Protein AF-A0A532DG21-F1 (afdb_monomer_lite)

Radius of gyration: 28.77 Å; chains: 1; bounding box: 89×73×50 Å

pLDDT: mean 79.56, std 19.83, range [41.09, 98.12]

Structure (mmCIF, N/CA/C/O backbone):
data_AF-A0A532DG21-F1
#
_entry.id   AF-A0A532DG21-F1
#
loop_
_atom_site.group_PDB
_atom_site.id
_atom_site.type_symbol
_atom_site.label_atom_id
_atom_site.label_alt_id
_atom_site.label_comp_id
_atom_site.label_asym_id
_atom_site.label_entity_id
_atom_site.label_seq_id
_atom_site.pdbx_PDB_ins_code
_atom_site.Cartn_x
_atom_site.Cartn_y
_atom_site.Cartn_z
_atom_site.occupancy
_atom_site.B_iso_or_equiv
_atom_site.auth_seq_id
_atom_site.auth_comp_id
_atom_site.auth_asym_id
_atom_site.auth_atom_id
_atom_site.pdbx_PDB_model_num
ATOM 1 N N . MET A 1 1 ? 75.536 -52.960 28.059 1.00 43.16 1 MET A N 1
ATOM 2 C CA . MET A 1 1 ? 75.529 -52.050 26.890 1.00 43.16 1 MET A CA 1
ATOM 3 C C . MET A 1 1 ? 74.093 -51.884 26.413 1.00 43.16 1 MET A C 1
ATOM 5 O O . MET A 1 1 ? 73.316 -52.810 26.589 1.00 43.16 1 MET A O 1
ATOM 9 N N . SER A 1 2 ? 73.793 -50.721 25.832 1.00 44.56 2 SER A N 1
ATOM 10 C CA . SER A 1 2 ? 72.500 -50.255 25.298 1.00 44.56 2 SER A CA 1
ATOM 11 C C . SER A 1 2 ? 71.515 -49.661 26.306 1.00 44.56 2 SER A C 1
ATOM 13 O O . SER A 1 2 ? 70.715 -50.350 26.931 1.00 44.56 2 SER A O 1
ATOM 15 N N . GLY A 1 3 ? 71.587 -48.330 26.411 1.00 41.22 3 GLY A N 1
ATOM 16 C CA . GLY A 1 3 ? 70.564 -47.482 27.005 1.00 41.22 3 GLY A CA 1
ATOM 17 C C . GLY A 1 3 ? 69.322 -47.396 26.119 1.00 41.22 3 GLY A C 1
ATOM 18 O O . GLY A 1 3 ? 69.407 -47.329 24.893 1.00 41.22 3 GLY A O 1
ATOM 19 N N . ILE A 1 4 ? 68.163 -47.400 26.770 1.00 43.62 4 ILE A N 1
ATOM 20 C CA . ILE A 1 4 ? 66.851 -47.267 26.145 1.00 43.62 4 ILE A CA 1
ATOM 21 C C . ILE A 1 4 ? 66.496 -45.781 26.183 1.00 43.62 4 ILE A C 1
ATOM 23 O O . ILE A 1 4 ? 66.214 -45.217 27.239 1.00 43.62 4 ILE A O 1
ATOM 27 N N . ALA A 1 5 ? 66.578 -45.137 25.021 1.00 43.97 5 ALA A N 1
ATOM 28 C CA . ALA A 1 5 ? 66.206 -43.745 24.845 1.00 43.97 5 ALA A CA 1
ATOM 29 C C . ALA A 1 5 ? 64.685 -43.573 24.988 1.00 43.97 5 ALA A C 1
ATOM 31 O O . ALA A 1 5 ? 63.880 -44.251 24.348 1.00 43.97 5 ALA A O 1
ATOM 32 N N . VAL A 1 6 ? 64.327 -42.636 25.860 1.00 49.66 6 VAL A N 1
ATOM 33 C CA . VAL A 1 6 ? 62.976 -42.207 26.217 1.00 49.66 6 VAL A CA 1
ATOM 34 C C . VAL A 1 6 ? 62.261 -41.617 24.996 1.00 49.66 6 VAL A C 1
ATOM 36 O O . VAL A 1 6 ? 62.735 -40.663 24.379 1.00 49.66 6 VAL A O 1
ATOM 39 N N . ARG A 1 7 ? 61.087 -42.172 24.666 1.00 44.38 7 ARG A N 1
ATOM 40 C CA . ARG A 1 7 ? 60.155 -41.635 23.663 1.00 44.38 7 ARG A CA 1
ATOM 41 C C . ARG A 1 7 ? 59.646 -40.256 24.103 1.00 44.38 7 ARG A C 1
ATOM 43 O O . ARG A 1 7 ? 58.873 -40.162 25.051 1.00 44.38 7 ARG A O 1
ATOM 50 N N . ARG A 1 8 ? 60.005 -39.197 23.371 1.00 41.09 8 ARG A N 1
ATOM 51 C CA . ARG A 1 8 ? 59.217 -37.955 23.331 1.00 41.09 8 ARG A CA 1
ATOM 52 C C . ARG A 1 8 ? 58.051 -38.162 22.366 1.00 41.09 8 ARG A C 1
ATOM 54 O O . ARG A 1 8 ? 58.254 -38.190 21.158 1.00 41.09 8 ARG A O 1
ATOM 61 N N . VAL A 1 9 ? 56.842 -38.298 22.900 1.00 47.03 9 VAL A N 1
ATOM 62 C CA . VAL A 1 9 ? 55.602 -38.118 22.135 1.00 47.03 9 VAL A CA 1
ATOM 63 C C . VAL A 1 9 ? 55.214 -36.654 22.301 1.00 47.03 9 VAL A C 1
ATOM 65 O O . VAL A 1 9 ? 54.652 -36.260 23.317 1.00 47.03 9 VAL A O 1
ATOM 68 N N . ALA A 1 10 ? 55.600 -35.831 21.332 1.00 46.41 10 ALA A N 1
ATOM 69 C CA . ALA A 1 10 ? 55.101 -34.474 21.182 1.00 46.41 10 ALA A CA 1
ATOM 70 C C . ALA A 1 10 ? 54.199 -34.465 19.948 1.00 46.41 10 ALA A C 1
ATOM 72 O O . ALA A 1 10 ? 54.669 -34.731 18.846 1.00 46.41 10 ALA A O 1
ATOM 73 N N . GLY A 1 11 ? 52.915 -34.176 20.149 1.00 43.75 11 GLY A N 1
ATOM 74 C CA . GLY A 1 11 ? 51.975 -33.941 19.057 1.00 43.75 11 GLY A CA 1
ATOM 75 C C . GLY A 1 11 ? 50.676 -34.712 19.210 1.00 43.75 11 GLY A C 1
ATOM 76 O O . GLY A 1 11 ? 50.579 -35.837 18.744 1.00 43.75 11 GLY A O 1
ATOM 77 N N . MET A 1 12 ? 49.699 -34.082 19.861 1.00 44.47 12 MET A N 1
ATOM 78 C CA . MET A 1 12 ? 48.269 -34.083 19.508 1.00 44.47 12 MET A CA 1
ATOM 79 C C . MET A 1 12 ? 47.498 -33.529 20.705 1.00 44.47 12 MET A C 1
ATOM 81 O O . MET A 1 12 ? 47.024 -34.266 21.563 1.00 44.47 12 MET A O 1
ATOM 85 N N . LEU A 1 13 ? 47.399 -32.202 20.768 1.00 48.97 13 LEU A N 1
ATOM 86 C CA . LEU A 1 13 ? 46.347 -31.551 21.539 1.00 48.97 13 LEU A CA 1
ATOM 87 C C . LEU A 1 13 ? 45.108 -31.499 20.629 1.00 48.97 13 LEU A C 1
ATOM 89 O O . LEU A 1 13 ? 45.186 -30.907 19.549 1.00 48.97 13 LEU A O 1
ATOM 93 N N . PRO A 1 14 ? 44.002 -32.171 20.988 1.00 53.84 14 PRO A N 1
ATOM 94 C CA . PRO A 1 14 ? 42.812 -32.231 20.152 1.00 53.84 14 PRO A CA 1
ATOM 95 C C . PRO A 1 14 ? 42.105 -30.870 20.112 1.00 53.84 14 PRO A C 1
ATOM 97 O O . PRO A 1 14 ? 41.727 -30.316 21.140 1.00 53.84 14 PRO A O 1
ATOM 100 N N . TRP A 1 15 ? 41.865 -30.374 18.898 1.00 47.25 15 TRP A N 1
ATOM 101 C CA . TRP A 1 15 ? 41.179 -29.118 18.546 1.00 47.25 15 TRP A CA 1
ATOM 102 C C . TRP A 1 15 ? 39.680 -29.078 18.932 1.00 47.25 15 TRP A C 1
ATOM 104 O O . TRP A 1 15 ? 38.959 -28.150 18.585 1.00 47.25 15 TRP A O 1
ATOM 114 N N . ASN A 1 16 ? 39.183 -30.072 19.670 1.00 46.09 16 ASN A N 1
ATOM 115 C CA . ASN A 1 16 ? 37.754 -30.263 19.947 1.00 46.09 16 ASN A CA 1
ATOM 116 C C . ASN A 1 16 ? 37.281 -29.621 21.264 1.00 46.09 16 ASN A C 1
ATOM 118 O O . ASN A 1 16 ? 36.274 -30.032 21.832 1.00 46.09 16 ASN A O 1
ATOM 122 N N . LEU A 1 17 ? 37.996 -28.608 21.758 1.00 48.38 17 LEU A N 1
ATOM 123 C CA . LEU A 1 17 ? 37.718 -27.949 23.041 1.00 48.38 17 LEU A CA 1
ATOM 124 C C . LEU A 1 17 ? 37.652 -26.415 22.915 1.00 48.38 17 LEU A C 1
ATOM 126 O O . LEU A 1 17 ? 38.084 -25.690 23.801 1.00 48.38 17 LEU A O 1
ATOM 130 N N . VAL A 1 18 ? 37.093 -25.918 21.805 1.00 49.16 18 VAL A N 1
ATOM 131 C CA . VAL A 1 18 ? 36.700 -24.497 21.637 1.00 49.16 18 VAL A CA 1
ATOM 132 C C . VAL A 1 18 ? 35.176 -24.353 21.440 1.00 49.16 18 VAL A C 1
ATOM 134 O O . VAL A 1 18 ? 34.672 -23.278 21.146 1.00 49.16 18 VAL A O 1
ATOM 137 N N . CYS A 1 19 ? 34.400 -25.426 21.641 1.00 45.72 19 CYS A N 1
ATOM 138 C CA . CYS A 1 19 ? 32.938 -25.418 21.455 1.00 45.72 19 CYS A CA 1
ATOM 139 C C . CYS A 1 19 ? 32.116 -25.416 22.757 1.00 45.72 19 CYS A C 1
ATOM 141 O O . CYS A 1 19 ? 30.895 -25.522 22.700 1.00 45.72 19 CYS A O 1
ATOM 143 N N . GLY A 1 20 ? 32.737 -25.291 23.931 1.00 48.03 20 GLY A N 1
ATOM 144 C CA . GLY A 1 20 ? 32.028 -25.305 25.212 1.00 48.03 20 GLY A CA 1
ATOM 145 C C . GLY A 1 20 ? 32.335 -24.057 26.026 1.00 48.03 20 GLY A C 1
ATOM 146 O O . GLY A 1 20 ? 33.503 -23.772 26.251 1.00 48.03 20 GLY A O 1
ATOM 147 N N . ILE A 1 21 ? 31.288 -23.394 26.529 1.00 52.28 21 ILE A N 1
ATOM 148 C CA . ILE A 1 21 ? 31.282 -22.198 27.401 1.00 52.28 21 ILE A CA 1
ATOM 149 C C . ILE A 1 21 ? 31.123 -20.860 26.648 1.00 52.28 21 ILE A C 1
ATOM 151 O O . ILE A 1 21 ? 31.984 -19.997 26.712 1.00 52.28 21 ILE A O 1
ATOM 155 N N . VAL A 1 22 ? 29.964 -20.659 26.006 1.00 48.00 22 VAL A N 1
ATOM 156 C CA . VAL A 1 22 ? 29.142 -19.435 26.187 1.00 48.00 22 VAL A CA 1
ATOM 157 C C . VAL A 1 22 ? 27.664 -19.851 26.118 1.00 48.00 22 VAL A C 1
ATOM 159 O O . VAL A 1 22 ? 26.917 -19.509 25.209 1.00 48.00 22 VAL A O 1
ATOM 162 N N . ILE A 1 23 ? 27.252 -20.692 27.063 1.00 53.66 23 ILE A N 1
ATOM 163 C CA . ILE A 1 23 ? 25.854 -21.049 27.315 1.00 53.66 23 ILE A CA 1
ATOM 164 C C . ILE A 1 23 ? 25.554 -20.505 28.720 1.00 53.66 23 ILE A C 1
ATOM 166 O O . ILE A 1 23 ? 26.289 -20.814 29.652 1.00 53.66 23 ILE A O 1
ATOM 170 N N . PHE A 1 24 ? 24.491 -19.696 28.839 1.00 46.31 24 PHE A N 1
ATOM 171 C CA . PHE A 1 24 ? 23.853 -19.226 30.085 1.00 46.31 24 PHE A CA 1
ATOM 172 C C . PHE A 1 24 ? 24.544 -18.129 30.927 1.00 46.31 24 PHE A C 1
ATOM 174 O O . PHE A 1 24 ? 24.937 -18.396 32.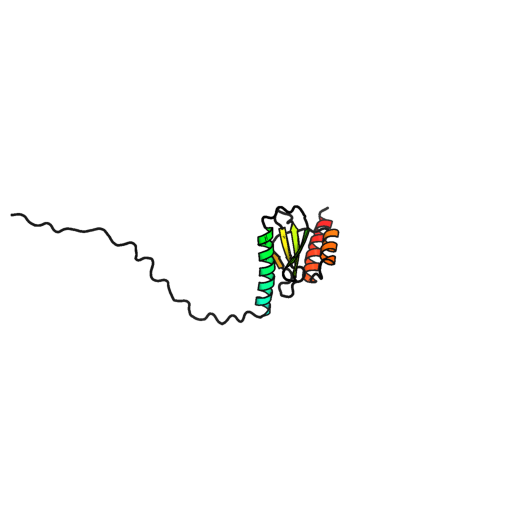05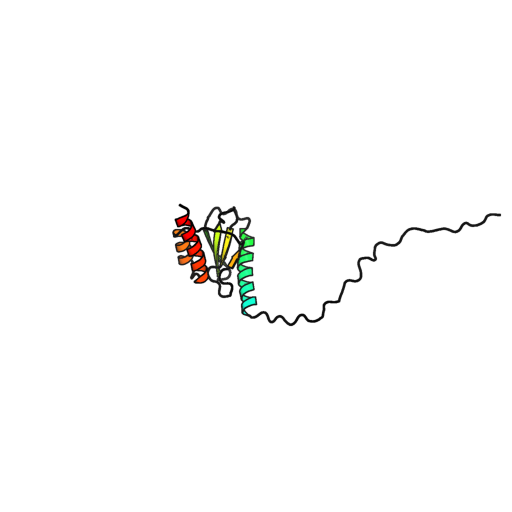1 1.00 46.31 24 PHE A O 1
ATOM 181 N N . VAL A 1 25 ? 24.537 -16.859 30.486 1.00 47.84 25 VAL A N 1
ATOM 182 C CA . VAL A 1 25 ? 24.393 -15.702 31.415 1.00 47.84 25 VAL A CA 1
ATOM 183 C C . VAL A 1 25 ? 23.708 -14.512 30.716 1.00 47.84 25 VAL A C 1
ATOM 185 O O . VAL A 1 25 ? 24.314 -13.466 30.559 1.00 47.84 25 VAL A O 1
ATOM 188 N N . VAL A 1 26 ? 22.450 -14.647 30.276 1.00 50.88 26 VAL A N 1
ATOM 189 C CA . VAL A 1 26 ? 21.498 -13.507 30.210 1.00 50.88 26 VAL A CA 1
ATOM 190 C C . VAL A 1 26 ? 20.062 -14.038 30.384 1.00 50.88 26 VAL A C 1
ATOM 192 O O . VAL A 1 26 ? 19.179 -13.798 29.570 1.00 50.88 26 VAL A O 1
ATOM 195 N N . ILE A 1 27 ? 19.811 -14.824 31.434 1.00 55.25 27 ILE A N 1
ATOM 196 C CA . ILE A 1 27 ? 18.442 -15.029 31.942 1.00 55.25 27 ILE A CA 1
ATOM 197 C C . ILE A 1 27 ? 18.343 -14.190 33.211 1.00 55.25 27 ILE A C 1
ATOM 199 O O . ILE A 1 27 ? 18.474 -14.682 34.325 1.00 55.25 27 ILE A O 1
ATOM 203 N N . GLY A 1 28 ? 18.231 -12.882 33.029 1.00 45.75 28 GLY A N 1
ATOM 204 C CA . GLY A 1 28 ? 18.133 -11.927 34.121 1.00 45.75 28 GLY A CA 1
ATOM 205 C C . GLY A 1 28 ? 17.432 -10.681 33.616 1.00 45.75 28 GLY A C 1
ATOM 206 O O . GLY A 1 28 ? 18.053 -9.864 32.952 1.00 45.75 28 GLY A O 1
ATOM 207 N N . LEU A 1 29 ? 16.136 -10.585 33.920 1.00 51.41 29 LEU A N 1
ATOM 208 C CA . LEU A 1 29 ? 15.246 -9.461 33.620 1.00 51.41 29 LEU A CA 1
ATOM 209 C C . LEU A 1 29 ? 15.106 -9.096 32.134 1.00 51.41 29 LEU A C 1
ATOM 211 O O . LEU A 1 29 ? 15.533 -8.032 31.695 1.00 51.41 29 LEU A O 1
ATOM 215 N N . VAL A 1 30 ? 14.358 -9.904 31.384 1.00 56.34 30 VAL A N 1
ATOM 216 C CA . VAL A 1 30 ? 13.470 -9.292 30.387 1.00 56.34 30 VAL A CA 1
ATOM 217 C C . VAL A 1 30 ? 12.151 -9.074 31.129 1.00 56.34 30 VAL A C 1
ATOM 219 O O . VAL A 1 30 ? 11.534 -10.069 31.519 1.00 56.34 30 VAL A O 1
ATOM 222 N N . PRO A 1 31 ? 11.731 -7.830 31.435 1.00 54.22 31 PRO A N 1
ATOM 223 C CA . PRO A 1 31 ? 10.368 -7.616 31.909 1.00 54.22 31 PRO A CA 1
ATOM 224 C C . PRO A 1 31 ? 9.419 -8.249 30.883 1.00 54.22 31 PRO A C 1
ATOM 226 O O . PRO A 1 31 ? 9.753 -8.236 29.693 1.00 54.22 31 PRO A O 1
ATOM 229 N N . PRO A 1 32 ? 8.264 -8.815 31.283 1.00 55.53 32 PRO A N 1
ATOM 230 C CA . PRO A 1 32 ? 7.251 -9.157 30.303 1.00 55.53 32 PRO A CA 1
ATOM 231 C C . PRO A 1 32 ? 6.952 -7.861 29.556 1.00 55.53 32 PRO A C 1
ATOM 233 O O . PRO A 1 32 ? 6.370 -6.931 30.113 1.00 55.53 32 PRO A O 1
ATOM 236 N N . VAL A 1 33 ? 7.439 -7.761 28.319 1.00 56.00 33 VAL A N 1
ATOM 237 C CA . VAL A 1 33 ? 7.015 -6.728 27.392 1.00 56.00 33 VAL A CA 1
ATOM 238 C C . VAL A 1 33 ? 5.556 -7.073 27.145 1.00 56.00 33 VAL A C 1
ATOM 240 O O . VAL A 1 33 ? 5.226 -7.860 26.262 1.00 56.00 33 VAL A O 1
ATOM 243 N N . MET A 1 34 ? 4.681 -6.543 28.000 1.00 51.97 34 MET A N 1
ATOM 244 C CA . MET A 1 34 ? 3.290 -6.293 27.674 1.00 51.97 34 MET A CA 1
ATOM 245 C C . MET A 1 34 ? 3.339 -5.283 26.531 1.00 51.97 34 MET A C 1
ATOM 247 O O . MET A 1 34 ? 3.209 -4.079 26.735 1.00 51.97 34 MET A O 1
ATOM 251 N N . GLY A 1 35 ? 3.651 -5.781 25.331 1.00 55.06 35 GLY A N 1
ATOM 252 C CA . GLY A 1 35 ? 3.457 -5.038 24.104 1.00 55.06 35 GLY A CA 1
ATOM 253 C C . GLY A 1 35 ? 1.997 -4.641 24.117 1.00 55.06 35 GLY A C 1
ATOM 254 O O . GLY A 1 35 ? 1.133 -5.506 24.284 1.00 55.06 35 GLY A O 1
ATOM 255 N N . SER A 1 36 ? 1.728 -3.337 24.070 1.00 69.88 36 SER A N 1
ATOM 256 C CA . SER A 1 36 ? 0.345 -2.868 24.096 1.00 69.88 36 SER A CA 1
ATOM 257 C C . SER A 1 36 ? -0.410 -3.566 22.962 1.00 69.88 36 SER A C 1
ATOM 259 O O . SER A 1 36 ? 0.181 -3.816 21.911 1.00 69.88 36 SER A O 1
ATOM 261 N N . GLU A 1 37 ? -1.685 -3.895 23.147 1.00 72.81 37 GLU A N 1
ATOM 262 C CA . GLU A 1 37 ? -2.483 -4.625 22.145 1.00 72.81 37 GLU A CA 1
ATOM 263 C C . GLU A 1 37 ? -2.378 -3.982 20.746 1.00 72.81 37 GLU A C 1
ATOM 265 O O . GLU A 1 37 ? -2.260 -4.676 19.738 1.00 72.81 37 GLU A O 1
ATOM 270 N N . ASN A 1 38 ? -2.250 -2.651 20.695 1.00 73.62 38 ASN A N 1
ATOM 271 C CA . ASN A 1 38 ? -2.014 -1.886 19.469 1.00 73.62 38 ASN A CA 1
ATOM 272 C C . ASN A 1 38 ? -0.716 -2.256 18.725 1.00 73.62 38 ASN A C 1
ATOM 274 O O . ASN A 1 38 ? -0.672 -2.178 17.500 1.00 73.62 38 ASN A O 1
ATOM 278 N N . GLU A 1 39 ? 0.354 -2.637 19.427 1.00 77.88 39 GLU A N 1
ATOM 279 C CA . GLU A 1 39 ? 1.610 -3.062 18.796 1.00 77.88 39 GLU A CA 1
ATOM 280 C C . GLU A 1 39 ? 1.482 -4.439 18.148 1.00 77.88 39 GLU A C 1
ATOM 282 O O . GLU A 1 39 ? 2.038 -4.661 17.073 1.00 77.88 39 GLU A O 1
ATOM 287 N N . LEU A 1 40 ? 0.764 -5.365 18.788 1.00 81.06 40 LEU A N 1
ATOM 288 C CA . LEU A 1 40 ? 0.538 -6.702 18.238 1.00 81.06 40 LEU A CA 1
ATOM 289 C C . LEU A 1 40 ? -0.330 -6.633 16.981 1.00 81.06 40 LEU A C 1
ATOM 291 O O . LEU A 1 40 ? 0.032 -7.215 15.961 1.00 81.06 40 LEU A O 1
ATOM 295 N N . LEU A 1 41 ? -1.407 -5.852 17.024 1.00 84.25 41 LEU A N 1
ATOM 296 C CA . LEU A 1 41 ? -2.300 -5.678 15.879 1.00 84.25 41 LEU A CA 1
ATOM 297 C C . LEU A 1 41 ? -1.615 -4.921 14.728 1.00 84.25 41 LEU A C 1
ATOM 299 O O . LEU A 1 41 ? -1.761 -5.273 13.561 1.00 84.25 41 LEU A O 1
ATOM 303 N N . SER A 1 42 ? -0.758 -3.943 15.038 1.00 89.19 42 SER A N 1
ATOM 304 C CA . SER A 1 42 ? 0.075 -3.291 14.018 1.00 89.19 42 SER A CA 1
ATOM 305 C C . SER A 1 42 ? 1.047 -4.275 13.351 1.00 89.19 42 SER A C 1
ATOM 307 O O . SER A 1 42 ? 1.252 -4.210 12.138 1.00 89.19 42 SER A O 1
ATOM 309 N N . LYS A 1 43 ? 1.627 -5.224 14.105 1.00 91.38 43 LYS A N 1
ATOM 310 C CA . LYS A 1 43 ? 2.495 -6.279 13.544 1.00 91.38 43 LYS A CA 1
ATOM 311 C C . LYS A 1 43 ? 1.747 -7.202 12.589 1.00 91.38 43 LYS A C 1
ATOM 313 O O . LYS A 1 43 ? 2.336 -7.619 11.594 1.00 91.38 43 LYS A O 1
ATOM 318 N N . GLU A 1 44 ? 0.482 -7.503 12.867 1.00 93.62 44 GLU A N 1
ATOM 319 C CA . GLU A 1 44 ? -0.361 -8.284 11.960 1.00 93.62 44 GLU A CA 1
ATOM 320 C C . GLU A 1 44 ? -0.513 -7.577 10.607 1.00 93.62 44 GLU A C 1
ATOM 322 O O . GLU A 1 44 ? -0.218 -8.161 9.566 1.00 93.62 44 GLU A O 1
ATOM 327 N N . GLU A 1 45 ? -0.842 -6.283 10.613 1.00 95.06 45 GLU A N 1
ATOM 328 C CA . GLU A 1 45 ? -0.948 -5.479 9.388 1.00 95.06 45 GLU A CA 1
ATOM 329 C C . GLU A 1 45 ? 0.372 -5.432 8.599 1.00 95.06 45 GLU A C 1
ATOM 331 O O . GLU A 1 45 ? 0.379 -5.539 7.369 1.00 95.06 45 GLU A O 1
ATOM 336 N N . TRP A 1 46 ? 1.508 -5.321 9.294 1.00 95.81 46 TRP A N 1
ATOM 337 C CA . TRP A 1 46 ? 2.828 -5.406 8.663 1.00 95.81 46 TRP A CA 1
ATOM 338 C C . TRP A 1 46 ? 3.113 -6.786 8.070 1.00 95.81 46 TRP A C 1
ATOM 340 O O . TRP A 1 46 ? 3.713 -6.872 6.999 1.00 95.81 46 TRP A O 1
ATOM 350 N N . SER A 1 47 ? 2.676 -7.856 8.733 1.00 96.06 47 SER A N 1
ATOM 351 C CA . SER A 1 47 ? 2.833 -9.222 8.238 1.00 96.06 47 SER A CA 1
ATOM 352 C C . SER A 1 47 ? 2.020 -9.453 6.962 1.00 96.06 47 SER A C 1
ATOM 354 O O . SER A 1 47 ? 2.549 -10.010 5.998 1.00 96.06 47 SER A O 1
ATOM 356 N N . ILE A 1 48 ? 0.785 -8.938 6.899 1.00 95.50 48 ILE A N 1
ATOM 357 C CA . ILE A 1 48 ? -0.050 -8.963 5.686 1.00 95.50 48 ILE A CA 1
ATOM 358 C C . ILE A 1 48 ? 0.683 -8.256 4.540 1.00 95.50 48 ILE A C 1
ATOM 360 O O . ILE A 1 48 ? 0.886 -8.849 3.479 1.00 95.50 48 ILE A O 1
ATOM 364 N N . LEU A 1 49 ? 1.160 -7.031 4.775 1.00 95.44 49 LEU A N 1
ATOM 365 C CA . LEU A 1 49 ? 1.899 -6.244 3.786 1.00 95.44 49 LEU A CA 1
ATOM 366 C C . LEU A 1 49 ? 3.157 -6.977 3.285 1.00 95.44 49 LEU A C 1
ATOM 368 O O . LEU A 1 49 ? 3.401 -7.044 2.082 1.00 95.44 49 LEU A O 1
ATOM 372 N N . GLN A 1 50 ? 3.938 -7.557 4.200 1.00 95.94 50 GLN A N 1
ATOM 373 C CA . GLN A 1 50 ? 5.174 -8.273 3.882 1.00 95.94 50 GLN A CA 1
ATOM 374 C C . GLN A 1 50 ? 4.919 -9.566 3.107 1.00 95.94 50 GLN A C 1
ATOM 376 O O . GLN A 1 50 ? 5.641 -9.866 2.159 1.00 95.94 50 GLN A O 1
ATOM 381 N N . SER A 1 51 ? 3.900 -10.336 3.492 1.00 94.75 51 SER A N 1
ATOM 382 C CA . SER A 1 51 ? 3.553 -11.575 2.792 1.00 94.75 51 SER A CA 1
ATOM 383 C C . SER A 1 51 ? 3.139 -11.305 1.345 1.00 94.75 51 SER A C 1
ATOM 385 O O . SER A 1 51 ? 3.502 -12.058 0.438 1.00 94.75 51 SER A O 1
ATOM 387 N N . LEU A 1 52 ? 2.429 -10.197 1.122 1.00 93.88 52 LEU A N 1
ATOM 388 C CA . LEU A 1 52 ? 1.995 -9.787 -0.198 1.00 93.88 52 LEU A CA 1
ATOM 389 C C . LEU A 1 52 ? 3.160 -9.223 -1.020 1.00 93.88 52 LEU A C 1
ATOM 391 O O . LEU A 1 52 ? 3.338 -9.629 -2.165 1.00 93.88 52 LEU A O 1
ATOM 395 N N . GLU A 1 53 ? 4.012 -8.381 -0.434 1.00 94.62 53 GLU A N 1
ATOM 396 C CA . GLU A 1 53 ? 5.236 -7.917 -1.097 1.00 94.62 53 GLU A CA 1
ATOM 397 C C . GLU A 1 53 ? 6.113 -9.090 -1.536 1.00 94.62 53 GLU A C 1
ATOM 399 O O . GLU A 1 53 ? 6.474 -9.163 -2.707 1.00 94.62 53 GLU A O 1
ATOM 404 N N . TYR A 1 54 ? 6.365 -10.056 -0.648 1.00 93.88 54 TYR A N 1
ATOM 405 C CA . TYR A 1 54 ? 7.165 -11.237 -0.965 1.00 93.88 54 TYR A CA 1
ATOM 406 C C . TYR A 1 54 ? 6.573 -12.044 -2.126 1.00 93.88 54 TYR A C 1
ATOM 408 O O . TYR A 1 54 ? 7.299 -12.468 -3.022 1.00 93.88 54 TYR A O 1
ATOM 416 N N . ARG A 1 55 ? 5.245 -12.217 -2.151 1.00 92.19 55 ARG A N 1
ATOM 417 C CA . ARG A 1 55 ? 4.548 -12.948 -3.219 1.00 92.19 55 ARG A CA 1
ATOM 418 C C . ARG A 1 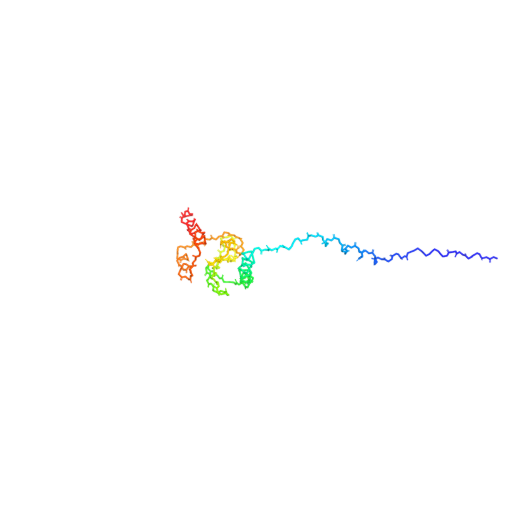55 ? 4.703 -12.289 -4.589 1.00 92.19 55 ARG A C 1
ATOM 420 O O . ARG A 1 55 ? 4.779 -12.994 -5.590 1.00 92.19 55 ARG A O 1
ATOM 427 N N . TYR A 1 56 ? 4.701 -10.960 -4.639 1.00 90.69 56 TYR A N 1
ATOM 428 C CA . TYR A 1 56 ? 4.720 -10.207 -5.894 1.00 90.69 56 TYR A CA 1
ATOM 429 C C . TYR A 1 56 ? 6.088 -9.620 -6.248 1.00 90.69 56 TYR A C 1
ATOM 431 O O . TYR A 1 56 ? 6.204 -8.986 -7.295 1.00 90.69 56 TYR A O 1
ATOM 439 N N . ARG A 1 57 ? 7.113 -9.838 -5.417 1.00 89.00 57 ARG A N 1
ATOM 440 C CA . ARG A 1 57 ? 8.459 -9.281 -5.596 1.00 89.00 57 ARG A CA 1
ATOM 441 C C . ARG A 1 57 ? 9.048 -9.584 -6.971 1.00 89.00 57 ARG A C 1
ATOM 443 O O . ARG A 1 57 ? 9.558 -8.680 -7.623 1.00 89.00 57 ARG A O 1
ATOM 450 N N . ASP A 1 58 ? 8.914 -10.830 -7.413 1.00 86.50 58 ASP A N 1
ATOM 451 C CA . ASP A 1 58 ? 9.462 -11.308 -8.688 1.00 86.50 58 ASP A CA 1
ATOM 452 C C . ASP A 1 58 ? 8.404 -11.335 -9.807 1.00 86.50 58 ASP A C 1
ATOM 454 O O . ASP A 1 58 ? 8.615 -11.920 -10.870 1.00 86.50 58 ASP A O 1
ATOM 458 N N . SER A 1 59 ? 7.232 -10.7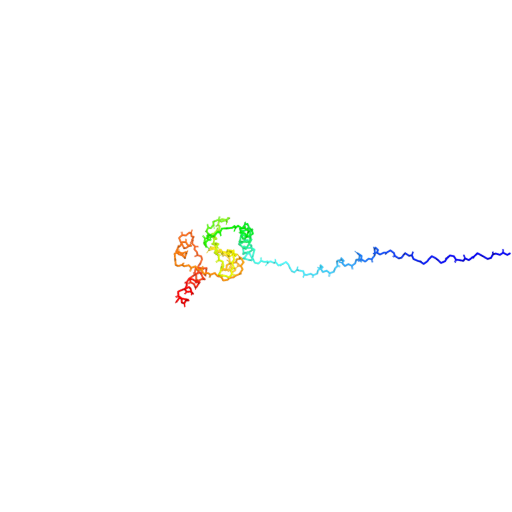29 -9.579 1.00 81.44 59 SER A N 1
ATOM 459 C CA . SER A 1 59 ? 6.151 -10.728 -10.562 1.00 81.44 59 SER A CA 1
ATOM 460 C C . SER A 1 59 ? 6.425 -9.693 -11.662 1.00 81.44 59 SER A C 1
ATOM 462 O O . SER A 1 59 ? 6.552 -8.505 -11.357 1.00 81.44 59 SER A O 1
ATOM 464 N N . PRO A 1 60 ? 6.441 -10.082 -12.950 1.00 67.06 60 PRO A N 1
ATOM 465 C CA . PRO A 1 60 ? 6.797 -9.195 -14.060 1.00 67.06 60 PRO A CA 1
ATOM 466 C C . PRO A 1 60 ? 5.675 -8.217 -14.462 1.00 67.06 60 PRO A C 1
ATOM 468 O O . PRO A 1 60 ? 5.631 -7.764 -15.603 1.00 67.06 60 PRO A O 1
ATOM 471 N N . SER A 1 61 ? 4.730 -7.904 -13.568 1.00 75.94 61 SER A N 1
ATOM 472 C CA . SER A 1 61 ? 3.583 -7.055 -13.905 1.00 75.94 61 SER A CA 1
ATOM 473 C C . SER A 1 61 ? 4.032 -5.639 -14.275 1.00 75.94 61 SER A C 1
ATOM 475 O O . SER A 1 61 ? 4.537 -4.893 -13.433 1.00 75.94 61 SER A O 1
ATOM 477 N N . SER A 1 62 ? 3.783 -5.267 -15.533 1.00 78.75 62 SER A N 1
ATOM 478 C CA . SER A 1 62 ? 4.024 -3.934 -16.094 1.00 78.75 62 SER A CA 1
ATOM 479 C C . SER A 1 62 ? 3.015 -2.881 -15.631 1.00 78.75 62 SER A C 1
ATOM 481 O O . SER A 1 62 ? 3.196 -1.698 -15.911 1.00 78.75 62 SER A O 1
ATOM 483 N N . ASP A 1 63 ? 1.942 -3.288 -14.949 1.00 88.12 63 ASP A N 1
ATOM 484 C CA . ASP A 1 63 ? 0.872 -2.375 -14.562 1.00 88.12 63 ASP A CA 1
ATOM 485 C C . ASP A 1 63 ? 1.348 -1.427 -13.471 1.00 88.12 63 ASP A C 1
ATOM 487 O O . ASP A 1 63 ? 1.740 -1.851 -12.386 1.00 88.12 63 ASP A O 1
ATOM 491 N N . HIS A 1 64 ? 1.272 -0.124 -13.716 1.00 91.50 64 HIS A N 1
ATOM 492 C CA . HIS A 1 64 ? 1.750 0.859 -12.749 1.00 91.50 64 HIS A CA 1
ATOM 493 C C . HIS A 1 64 ? 1.015 0.780 -11.395 1.00 91.50 64 HIS A C 1
ATOM 495 O O . HIS A 1 64 ? 1.653 0.892 -10.350 1.00 91.50 64 HIS A O 1
ATOM 501 N N . LEU A 1 65 ? -0.288 0.472 -11.404 1.00 94.50 65 LEU A N 1
ATOM 502 C CA . LEU A 1 65 ? -1.127 0.315 -10.214 1.00 94.50 65 LEU A CA 1
ATOM 503 C C . LEU A 1 65 ? -1.803 -1.063 -10.184 1.00 94.50 65 LEU A C 1
ATOM 505 O O . LEU A 1 65 ? -2.532 -1.418 -11.108 1.00 94.50 65 LEU A O 1
ATOM 509 N N . LEU A 1 66 ? -1.642 -1.777 -9.070 1.00 95.06 66 LEU A N 1
ATOM 510 C CA . LEU A 1 66 ? -2.397 -2.979 -8.714 1.00 95.06 66 LEU A CA 1
ATOM 511 C C . LEU A 1 66 ? -3.197 -2.730 -7.437 1.00 95.06 66 LEU A C 1
ATOM 513 O O . LEU A 1 66 ? -2.694 -2.114 -6.503 1.00 95.06 66 LEU A O 1
ATOM 517 N N . LEU A 1 67 ? -4.430 -3.224 -7.393 1.00 96.88 67 LEU A N 1
ATOM 518 C CA . LEU A 1 67 ? -5.327 -3.111 -6.244 1.00 96.88 67 LEU A CA 1
ATOM 519 C C . LEU A 1 67 ? -5.735 -4.518 -5.830 1.00 96.88 67 LEU A C 1
ATOM 521 O O . LEU A 1 67 ? -6.198 -5.290 -6.669 1.00 96.88 67 LEU A O 1
ATOM 525 N N . ILE A 1 68 ? -5.496 -4.870 -4.571 1.00 96.31 68 ILE A N 1
ATOM 526 C CA . ILE A 1 68 ? -5.697 -6.229 -4.069 1.00 96.31 68 ILE A CA 1
ATOM 527 C C . ILE A 1 68 ? -6.368 -6.168 -2.705 1.00 96.31 68 ILE A C 1
ATOM 529 O O . ILE A 1 68 ? -5.975 -5.380 -1.848 1.00 96.31 68 ILE A O 1
ATOM 533 N N . GLU A 1 69 ? -7.348 -7.040 -2.499 1.00 96.62 69 GLU A N 1
ATOM 534 C CA . GLU A 1 69 ? -7.844 -7.372 -1.170 1.00 96.62 69 GLU A CA 1
ATOM 535 C C . GLU A 1 69 ? -7.124 -8.632 -0.669 1.00 96.62 69 GLU A C 1
ATOM 537 O O . GLU A 1 69 ? -7.060 -9.649 -1.367 1.00 96.62 69 GLU A O 1
ATOM 542 N N . HIS A 1 70 ? -6.541 -8.575 0.527 1.00 94.75 70 HIS A N 1
ATOM 543 C CA . HIS A 1 70 ? -5.885 -9.717 1.153 1.00 94.75 70 HIS A CA 1
ATOM 544 C C . HIS A 1 70 ? -6.163 -9.730 2.652 1.00 94.75 70 HIS A C 1
ATOM 546 O O . HIS A 1 70 ? -5.896 -8.749 3.339 1.00 94.75 70 HIS A O 1
ATOM 552 N N . SER A 1 71 ? -6.697 -10.844 3.159 1.00 93.25 71 SER A N 1
ATOM 553 C CA . SER A 1 71 ? -7.039 -11.008 4.580 1.00 93.25 71 SER A CA 1
ATOM 554 C C . SER A 1 71 ? -7.970 -9.904 5.110 1.00 93.25 71 SER A C 1
ATOM 556 O O . SER A 1 71 ? -7.783 -9.410 6.217 1.00 93.25 71 SER A O 1
ATOM 558 N N . GLY A 1 72 ? -8.951 -9.485 4.298 1.00 93.94 72 GLY A N 1
ATOM 559 C CA . GLY A 1 72 ? -9.905 -8.422 4.644 1.00 93.94 72 GLY A CA 1
ATOM 560 C C . GLY A 1 72 ? -9.314 -7.008 4.660 1.00 93.94 72 GLY A C 1
ATOM 561 O O . GLY A 1 72 ? -9.958 -6.084 5.149 1.00 93.94 72 GLY A O 1
ATOM 562 N N . LYS A 1 73 ? -8.089 -6.840 4.152 1.00 96.00 73 LYS A N 1
ATOM 563 C CA . LYS A 1 73 ? -7.405 -5.555 4.008 1.00 96.00 73 LYS A CA 1
ATOM 564 C C . LYS A 1 73 ? -7.248 -5.172 2.551 1.00 96.00 73 LYS A C 1
ATOM 566 O O . LYS A 1 73 ? -7.067 -6.039 1.698 1.00 96.00 73 LYS A O 1
ATOM 571 N N . HIS A 1 74 ? -7.240 -3.873 2.281 1.00 98.12 74 HIS A N 1
ATOM 572 C CA . HIS A 1 74 ? -7.107 -3.323 0.939 1.00 98.12 74 HIS A CA 1
ATOM 573 C C . HIS A 1 74 ? -5.701 -2.765 0.737 1.00 98.12 74 HIS A C 1
ATOM 575 O O . HIS A 1 74 ? -5.219 -1.923 1.495 1.00 98.12 74 HIS A O 1
ATOM 581 N N . LEU A 1 75 ? -5.030 -3.224 -0.314 1.00 97.44 75 LEU A N 1
ATOM 582 C CA . LEU A 1 75 ? -3.655 -2.866 -0.622 1.00 97.44 75 LEU A CA 1
ATOM 583 C C . LEU A 1 75 ? -3.554 -2.281 -2.028 1.00 97.44 75 LEU A C 1
ATOM 585 O O . LEU A 1 75 ? -4.161 -2.788 -2.973 1.00 97.44 75 LEU A O 1
ATOM 589 N N . ALA A 1 76 ? -2.727 -1.249 -2.170 1.00 97.38 76 ALA A N 1
ATOM 590 C CA . ALA A 1 76 ? -2.304 -0.725 -3.460 1.00 97.38 76 ALA A CA 1
ATOM 591 C C . ALA A 1 76 ? -0.829 -1.050 -3.696 1.00 97.38 76 ALA A C 1
ATOM 593 O O . ALA A 1 76 ? 0.026 -0.725 -2.876 1.00 97.38 76 ALA A O 1
ATOM 594 N N . GLY A 1 77 ? -0.534 -1.678 -4.826 1.00 95.69 77 GLY A N 1
ATOM 595 C CA . GLY A 1 77 ? 0.813 -1.910 -5.319 1.00 95.69 77 GLY A CA 1
ATOM 596 C C . GLY A 1 77 ? 1.146 -0.918 -6.426 1.00 95.69 77 GLY A C 1
ATOM 597 O O . GLY A 1 77 ? 0.589 -1.026 -7.515 1.00 95.69 77 GLY A O 1
ATOM 598 N N . ILE A 1 78 ? 2.066 0.008 -6.181 1.00 94.75 78 ILE A N 1
ATOM 599 C CA . ILE A 1 78 ? 2.429 1.102 -7.092 1.00 94.75 78 ILE A CA 1
ATOM 600 C C . ILE A 1 78 ? 3.876 0.910 -7.549 1.00 94.75 78 ILE A C 1
ATOM 602 O O . ILE A 1 78 ? 4.744 0.638 -6.721 1.00 94.75 78 ILE A O 1
ATOM 606 N N . LEU A 1 79 ? 4.169 1.029 -8.844 1.00 92.62 79 LEU A N 1
ATOM 607 C CA . LEU A 1 79 ? 5.557 0.971 -9.314 1.00 92.62 79 LEU A CA 1
ATOM 608 C C . LEU A 1 79 ? 6.362 2.176 -8.798 1.00 92.62 79 LEU A C 1
ATOM 610 O O . LEU A 1 79 ? 5.884 3.309 -8.767 1.00 92.62 79 LEU A O 1
ATOM 614 N N . SER A 1 80 ? 7.597 1.923 -8.365 1.00 91.00 80 SER A N 1
ATOM 615 C CA . SER A 1 80 ? 8.491 2.978 -7.887 1.00 91.00 80 SER A CA 1
ATOM 616 C C . SER A 1 80 ? 8.965 3.879 -9.029 1.00 91.00 80 SER A C 1
ATOM 618 O O . SER A 1 80 ? 9.110 3.453 -10.172 1.00 91.00 80 SER A O 1
ATOM 620 N N . THR A 1 81 ? 9.282 5.130 -8.703 1.00 86.19 81 THR A N 1
ATOM 621 C CA . THR A 1 81 ? 9.848 6.105 -9.649 1.00 86.19 81 THR A CA 1
ATOM 622 C C . THR A 1 81 ? 11.288 5.799 -10.048 1.00 86.19 81 THR A C 1
ATOM 624 O O . THR A 1 81 ? 11.712 6.156 -11.143 1.00 86.19 81 THR A O 1
ATOM 627 N N . HIS A 1 82 ? 12.050 5.157 -9.159 1.00 78.81 82 HIS A N 1
ATOM 628 C CA . HIS A 1 82 ? 13.495 4.960 -9.307 1.00 78.81 82 HIS A CA 1
ATOM 629 C C . HIS A 1 82 ? 13.894 3.522 -9.671 1.00 78.81 82 HIS A C 1
ATOM 631 O O . HIS A 1 82 ? 15.084 3.224 -9.737 1.00 78.81 82 HIS A O 1
ATOM 637 N N . GLY A 1 83 ? 12.942 2.615 -9.907 1.00 68.81 83 GLY A N 1
ATOM 638 C CA . GLY A 1 83 ? 13.269 1.230 -10.242 1.00 68.81 83 GLY A CA 1
ATOM 639 C C . GLY A 1 83 ? 12.065 0.381 -10.633 1.00 68.81 83 GLY A C 1
ATOM 640 O O . GLY A 1 83 ? 10.926 0.826 -10.574 1.00 68.81 83 GLY A O 1
ATOM 641 N N . SER A 1 84 ? 12.322 -0.876 -10.994 1.00 76.44 84 SER A N 1
ATOM 642 C CA . SER A 1 84 ? 11.302 -1.855 -11.400 1.00 76.44 84 SER A CA 1
ATOM 643 C C . SER A 1 84 ? 10.549 -2.497 -10.228 1.00 76.44 84 SER A C 1
ATOM 645 O O . SER A 1 84 ? 9.804 -3.452 -10.428 1.00 76.44 84 SER A O 1
ATOM 647 N N . GLN A 1 85 ? 10.766 -2.023 -8.999 1.00 87.88 85 GLN A N 1
ATOM 648 C CA . GLN A 1 85 ? 10.134 -2.590 -7.812 1.00 87.88 85 GLN A CA 1
ATOM 649 C C . GLN A 1 85 ? 8.754 -1.982 -7.569 1.00 87.88 85 GLN A C 1
ATOM 651 O O . GLN A 1 85 ? 8.529 -0.785 -7.772 1.00 87.88 85 GLN A O 1
ATOM 656 N N . ARG A 1 86 ? 7.841 -2.808 -7.064 1.00 92.56 86 ARG A N 1
ATOM 657 C CA . ARG A 1 86 ? 6.505 -2.389 -6.653 1.00 92.56 86 ARG A CA 1
ATOM 658 C C . ARG A 1 86 ? 6.480 -2.093 -5.163 1.00 92.56 86 ARG A C 1
ATOM 660 O O . ARG A 1 86 ? 6.898 -2.918 -4.358 1.00 92.56 86 ARG A O 1
ATOM 667 N N . LEU A 1 87 ? 5.957 -0.929 -4.811 1.00 94.06 87 LEU A N 1
ATOM 668 C CA . LEU A 1 87 ? 5.714 -0.500 -3.445 1.00 94.06 87 LEU A CA 1
ATOM 669 C C . LEU A 1 87 ? 4.287 -0.871 -3.066 1.00 94.06 87 LEU A C 1
ATOM 671 O O . LEU A 1 87 ? 3.338 -0.465 -3.731 1.00 94.06 87 LEU A O 1
ATOM 675 N N . TRP A 1 88 ? 4.136 -1.622 -1.988 1.00 96.31 88 TRP A N 1
ATOM 676 C CA . TRP A 1 88 ? 2.846 -1.993 -1.435 1.00 96.31 88 TRP A CA 1
ATOM 677 C C . TRP A 1 88 ? 2.478 -1.054 -0.306 1.00 96.31 88 TRP A C 1
ATOM 679 O O . TRP A 1 88 ? 3.282 -0.811 0.591 1.00 96.31 88 TRP A O 1
ATOM 689 N N . MET A 1 89 ? 1.256 -0.543 -0.351 1.00 97.00 89 MET A N 1
ATOM 690 C CA . MET A 1 89 ? 0.695 0.359 0.639 1.00 97.00 89 MET A CA 1
ATOM 691 C C . MET A 1 89 ? -0.623 -0.197 1.158 1.00 97.00 89 MET A C 1
ATOM 693 O O . MET A 1 89 ? -1.485 -0.584 0.370 1.00 97.00 89 MET A O 1
ATOM 697 N N . LEU A 1 90 ? -0.780 -0.206 2.480 1.00 97.69 90 LEU A N 1
ATOM 698 C CA . LEU A 1 90 ? -2.050 -0.534 3.121 1.00 97.69 90 LEU A CA 1
ATOM 699 C C . LEU A 1 90 ? -2.977 0.685 3.054 1.00 97.69 90 LEU A C 1
ATOM 701 O O . LEU A 1 90 ? -2.591 1.774 3.481 1.00 97.69 90 LEU A O 1
ATOM 705 N N . LEU A 1 91 ? -4.176 0.514 2.500 1.00 98.00 91 LEU A N 1
ATOM 706 C CA . LEU A 1 91 ? -5.121 1.607 2.264 1.00 98.00 91 LEU A CA 1
ATOM 707 C C . LEU A 1 91 ? -5.999 1.894 3.482 1.00 98.00 91 LEU A C 1
ATOM 709 O O . LEU A 1 91 ? -6.333 3.050 3.732 1.00 98.00 91 LEU A O 1
ATOM 713 N N . ASP A 1 92 ? -6.337 0.861 4.246 1.00 96.94 92 ASP A N 1
ATOM 714 C CA . ASP A 1 92 ? -7.256 0.862 5.387 1.00 96.94 92 ASP A CA 1
ATOM 715 C C . ASP A 1 92 ? -6.604 0.293 6.674 1.00 96.94 92 ASP A C 1
ATOM 717 O O . ASP A 1 92 ? -7.061 -0.703 7.245 1.00 96.94 92 ASP A O 1
ATOM 721 N N . PRO A 1 93 ? -5.500 0.902 7.149 1.00 96.50 93 PRO A N 1
ATOM 722 C CA . PRO A 1 93 ? -4.900 0.577 8.442 1.00 96.50 93 PRO A CA 1
ATOM 723 C C . PRO A 1 93 ? -5.873 0.869 9.594 1.00 96.50 93 PRO A C 1
ATOM 725 O O . PRO A 1 93 ? -6.469 1.946 9.646 1.00 96.50 93 PRO A O 1
ATOM 728 N N . ASP A 1 94 ? -5.945 -0.031 10.570 1.00 94.81 94 ASP A N 1
ATOM 729 C CA . ASP A 1 94 ? -6.660 0.214 11.829 1.00 94.81 94 ASP A CA 1
ATOM 730 C C . ASP A 1 94 ? -5.702 0.710 12.921 1.00 94.81 94 ASP A C 1
ATOM 732 O O . ASP A 1 94 ? -6.104 1.426 13.839 1.00 94.81 94 ASP A O 1
ATOM 736 N N . HIS A 1 95 ? -4.409 0.381 12.810 1.00 94.00 95 HIS A N 1
ATOM 737 C CA . HIS A 1 95 ? -3.429 0.619 13.869 1.00 94.00 95 HIS A CA 1
ATOM 738 C C . HIS A 1 95 ? -2.289 1.533 13.424 1.00 94.00 95 HIS A C 1
ATOM 740 O O . HIS A 1 95 ? -1.867 1.548 12.267 1.00 94.00 95 HIS A O 1
ATOM 746 N N . LYS A 1 96 ? -1.714 2.285 14.366 1.00 92.31 96 LYS A N 1
ATOM 747 C CA . LYS A 1 96 ? -0.548 3.134 14.083 1.00 92.31 96 LYS A CA 1
ATOM 748 C C . LYS A 1 96 ? 0.718 2.295 13.814 1.00 92.31 96 LYS A C 1
ATOM 750 O O . LYS A 1 96 ? 0.881 1.233 14.415 1.00 92.31 96 LYS A O 1
ATOM 755 N N . PRO A 1 97 ? 1.649 2.771 12.961 1.00 92.69 97 PRO A N 1
ATOM 756 C CA . PRO A 1 97 ? 1.525 3.950 12.096 1.00 92.69 97 PRO A CA 1
ATOM 757 C C . PRO A 1 97 ? 0.535 3.693 10.953 1.00 92.69 97 PRO A C 1
ATOM 759 O O . PRO A 1 97 ? 0.528 2.604 10.389 1.00 92.69 97 PRO A O 1
ATOM 762 N N . PHE A 1 98 ? -0.290 4.677 10.591 1.00 94.75 98 PHE A N 1
ATOM 763 C CA . PHE A 1 98 ? -1.324 4.461 9.574 1.00 94.75 98 PHE A CA 1
ATOM 764 C C . PHE A 1 98 ? -0.734 4.378 8.162 1.00 94.75 98 PHE A C 1
ATOM 766 O O . PHE A 1 98 ? -1.102 3.517 7.374 1.00 94.75 98 PHE A O 1
ATOM 773 N N . VAL A 1 99 ? 0.265 5.196 7.837 1.00 95.19 99 VAL A N 1
ATOM 774 C CA . VAL A 1 99 ? 0.960 5.062 6.551 1.00 95.19 99 VAL A CA 1
ATOM 775 C C . VAL A 1 99 ? 1.959 3.904 6.626 1.00 95.19 99 VAL A C 1
ATOM 777 O O . VAL A 1 99 ? 3.084 4.070 7.101 1.00 95.19 99 VAL A O 1
ATOM 780 N N . LYS A 1 100 ? 1.538 2.723 6.159 1.00 95.88 100 LYS A N 1
ATOM 781 C CA . LYS A 1 100 ? 2.383 1.527 6.036 1.00 95.88 100 LYS A CA 1
ATOM 782 C C . LYS A 1 100 ? 2.734 1.276 4.578 1.00 95.88 100 LYS A C 1
ATOM 784 O O . LYS A 1 100 ? 1.842 1.176 3.737 1.00 95.88 100 LYS A O 1
ATOM 789 N N . GLN A 1 101 ? 4.030 1.165 4.298 1.00 95.12 101 GLN A N 1
ATOM 790 C CA . GLN A 1 101 ? 4.558 0.950 2.955 1.00 95.12 101 GLN A CA 1
ATOM 791 C C . GLN A 1 101 ? 5.740 -0.022 2.973 1.00 95.12 101 GLN A C 1
ATOM 793 O O . GLN A 1 101 ? 6.618 0.100 3.834 1.00 95.12 101 GLN A O 1
ATOM 798 N N . LEU A 1 102 ? 5.787 -0.940 2.003 1.00 94.38 102 LEU A N 1
ATOM 799 C CA . LEU A 1 102 ? 6.900 -1.865 1.809 1.00 94.38 102 LEU A CA 1
ATOM 800 C C . LEU A 1 102 ? 7.109 -2.225 0.319 1.00 94.38 102 LEU A C 1
ATOM 802 O O . LEU A 1 102 ? 6.147 -2.611 -0.339 1.00 94.38 102 LEU A O 1
ATOM 806 N N . PRO A 1 103 ? 8.345 -2.160 -0.207 1.00 92.75 103 PRO A N 1
ATOM 807 C CA . PRO A 1 103 ? 9.502 -1.520 0.412 1.00 92.75 103 PRO A CA 1
ATOM 808 C C . PRO A 1 103 ? 9.301 -0.001 0.547 1.00 92.75 103 PRO A C 1
ATOM 810 O O . PRO A 1 103 ? 8.374 0.590 -0.014 1.00 92.75 103 PRO A O 1
ATOM 813 N N . LYS A 1 104 ? 10.167 0.654 1.327 1.00 91.31 104 LYS A N 1
ATOM 814 C CA . LYS A 1 104 ? 10.206 2.121 1.359 1.00 91.31 104 LYS A CA 1
ATOM 815 C C . LYS A 1 104 ? 10.778 2.641 0.044 1.00 91.31 104 LYS A C 1
ATOM 817 O O . LYS A 1 104 ? 11.737 2.080 -0.479 1.00 91.31 104 LYS A O 1
ATOM 822 N N . GLY A 1 105 ? 10.214 3.730 -0.452 1.00 90.25 105 GLY A N 1
ATOM 823 C CA . GLY A 1 105 ? 10.672 4.377 -1.671 1.00 90.25 105 GLY A CA 1
ATOM 824 C C . GLY A 1 105 ? 9.679 5.413 -2.160 1.00 90.25 105 GLY A C 1
ATOM 825 O O . GLY A 1 105 ? 8.556 5.504 -1.652 1.00 90.25 105 GLY A O 1
ATOM 826 N N . ASP A 1 106 ? 10.107 6.161 -3.164 1.00 91.12 106 ASP A N 1
ATOM 827 C CA . ASP A 1 106 ? 9.273 7.153 -3.814 1.00 91.12 106 ASP A CA 1
ATOM 828 C C . ASP A 1 106 ? 8.406 6.507 -4.896 1.00 91.12 106 ASP A C 1
ATOM 830 O O . ASP A 1 106 ? 8.811 5.580 -5.614 1.00 91.12 106 ASP A O 1
ATOM 834 N N . TYR A 1 107 ? 7.184 7.011 -4.979 1.00 92.12 107 TYR A N 1
ATOM 835 C CA . TYR A 1 107 ? 6.194 6.654 -5.977 1.00 92.12 107 TYR A CA 1
ATOM 836 C C . TYR A 1 107 ? 5.451 7.912 -6.410 1.00 92.12 107 TYR A C 1
ATOM 838 O O . TYR A 1 107 ? 5.284 8.868 -5.641 1.00 92.12 107 TYR A O 1
ATOM 846 N N . HIS A 1 108 ? 4.949 7.875 -7.634 1.00 91.38 108 HIS A N 1
ATOM 847 C CA . HIS A 1 108 ? 4.015 8.858 -8.153 1.00 91.38 108 HIS A CA 1
ATOM 848 C C . HIS A 1 108 ? 2.732 8.148 -8.530 1.00 91.38 108 HIS A C 1
ATOM 850 O O . HIS A 1 108 ? 2.769 6.996 -8.931 1.00 91.38 108 HIS A O 1
ATOM 856 N N . ILE A 1 109 ? 1.605 8.828 -8.383 1.00 93.00 109 ILE A N 1
ATOM 857 C CA . ILE A 1 109 ? 0.329 8.384 -8.936 1.00 93.00 109 ILE A CA 1
ATOM 858 C C . ILE A 1 109 ? -0.302 9.560 -9.660 1.00 93.00 109 ILE A C 1
ATOM 860 O O . ILE A 1 109 ? -0.157 10.708 -9.241 1.00 93.00 109 ILE A O 1
ATOM 864 N N . ASN A 1 110 ? -1.011 9.300 -10.746 1.00 92.31 110 ASN A N 1
ATOM 865 C CA . ASN A 1 110 ? -1.792 10.336 -11.409 1.00 92.31 110 ASN A CA 1
ATOM 866 C C . ASN A 1 110 ? -3.190 10.474 -10.772 1.00 92.31 110 ASN A C 1
ATOM 868 O O . ASN A 1 110 ? -3.604 9.679 -9.926 1.00 92.31 110 ASN A O 1
ATOM 872 N N . SER A 1 111 ? -3.942 11.496 -11.186 1.00 91.38 111 SER A N 1
ATOM 873 C CA . SER A 1 111 ? -5.292 11.737 -10.663 1.00 91.38 111 SER A CA 1
ATOM 874 C C . SER A 1 111 ? -6.247 10.571 -10.925 1.00 91.38 111 SER A C 1
ATOM 876 O O . SER A 1 111 ? -7.033 10.240 -10.048 1.00 91.38 111 SER A O 1
ATOM 878 N N . MET A 1 112 ? -6.161 9.902 -12.081 1.00 93.06 112 MET A N 1
ATOM 879 C CA . MET A 1 112 ? -7.030 8.755 -12.378 1.00 93.06 112 MET A CA 1
ATOM 880 C C . MET A 1 112 ? -6.737 7.572 -11.451 1.00 93.06 112 MET A C 1
ATOM 882 O O . MET A 1 112 ? -7.651 6.887 -11.009 1.00 93.06 112 MET A O 1
ATOM 886 N N . GLU A 1 113 ? -5.471 7.331 -11.128 1.00 95.12 113 GLU A N 1
ATOM 887 C CA . GLU A 1 113 ? -5.058 6.286 -10.189 1.00 95.12 113 GLU A CA 1
ATOM 888 C C . GLU A 1 113 ? -5.505 6.590 -8.766 1.00 95.12 113 GLU A C 1
ATOM 890 O O . GLU A 1 113 ? -5.995 5.699 -8.077 1.00 95.12 113 GLU A O 1
ATOM 895 N N . PHE A 1 114 ? -5.403 7.852 -8.347 1.00 95.06 114 PHE A N 1
ATOM 896 C CA . PHE A 1 114 ? -5.929 8.294 -7.061 1.00 95.06 114 PHE A CA 1
ATOM 897 C C . PHE A 1 114 ? -7.443 8.051 -6.945 1.00 95.06 114 PHE A C 1
ATOM 899 O O . PHE A 1 114 ? -7.902 7.527 -5.927 1.00 95.06 114 PHE A O 1
ATOM 906 N N . GLU A 1 115 ? -8.211 8.374 -7.990 1.00 94.81 115 GLU A N 1
ATOM 907 C CA . GLU A 1 115 ? -9.651 8.094 -8.029 1.00 94.81 115 GLU A CA 1
ATOM 908 C C . GLU A 1 115 ? -9.931 6.586 -8.008 1.00 94.81 115 GLU A C 1
ATOM 910 O O . GLU A 1 115 ? -10.792 6.131 -7.259 1.00 94.81 115 GLU A O 1
ATOM 915 N N . ARG A 1 116 ? -9.156 5.779 -8.747 1.00 96.75 116 ARG A N 1
ATOM 916 C CA . ARG A 1 116 ? -9.279 4.309 -8.721 1.00 96.75 116 ARG A CA 1
ATOM 917 C C . ARG A 1 116 ? -9.018 3.729 -7.332 1.00 96.75 116 ARG A C 1
ATOM 919 O O . ARG A 1 116 ? -9.772 2.865 -6.899 1.00 96.75 116 ARG A O 1
ATOM 926 N N . ILE A 1 117 ? -7.988 4.204 -6.629 1.00 96.56 117 ILE A N 1
ATOM 927 C CA . ILE A 1 117 ? -7.690 3.790 -5.249 1.00 96.56 117 ILE A CA 1
ATOM 928 C C . ILE A 1 117 ? -8.845 4.184 -4.315 1.00 96.56 117 ILE A C 1
ATOM 930 O O . ILE A 1 117 ? -9.283 3.374 -3.502 1.00 96.56 117 ILE A O 1
ATOM 934 N N . SER A 1 118 ? -9.363 5.407 -4.457 1.00 95.25 118 SER A N 1
ATOM 935 C CA . SER A 1 118 ? -10.448 5.932 -3.616 1.00 95.25 118 SER A CA 1
ATOM 936 C C . SER A 1 118 ? -11.789 5.230 -3.859 1.00 95.25 118 SER A C 1
ATOM 938 O O . SER A 1 118 ? -12.582 5.092 -2.933 1.00 95.25 118 SER A O 1
ATOM 940 N N . ALA A 1 119 ? -12.042 4.774 -5.087 1.00 96.62 119 ALA A N 1
ATOM 941 C CA . ALA A 1 119 ? -13.224 3.990 -5.434 1.00 96.62 119 ALA A CA 1
ATOM 942 C C . ALA A 1 119 ? -13.113 2.521 -4.996 1.00 96.62 119 ALA A C 1
ATOM 944 O O . ALA A 1 119 ? -14.130 1.869 -4.777 1.00 96.62 119 ALA A O 1
ATOM 945 N N . PHE A 1 120 ? -11.890 1.997 -4.889 1.00 97.44 120 PHE A N 1
ATOM 946 C CA . PHE A 1 120 ? -11.640 0.603 -4.536 1.00 97.44 120 PHE A CA 1
ATOM 947 C C . PHE A 1 120 ? -11.861 0.311 -3.052 1.00 97.44 120 PHE A C 1
ATOM 949 O O . PHE A 1 120 ? -12.388 -0.744 -2.717 1.00 97.44 120 PHE A O 1
ATOM 956 N N . ALA A 1 121 ? -11.470 1.227 -2.165 1.00 95.62 121 ALA A N 1
ATOM 957 C CA . ALA A 1 121 ? -11.545 1.008 -0.727 1.00 95.62 121 ALA A CA 1
ATOM 958 C C . ALA A 1 121 ? -11.815 2.301 0.041 1.00 95.62 121 ALA A C 1
ATOM 960 O O . ALA A 1 121 ? -11.511 3.405 -0.415 1.00 95.62 121 ALA A O 1
ATOM 961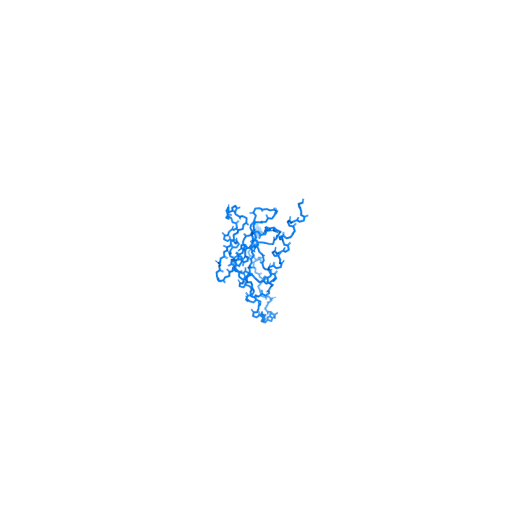 N N . LYS A 1 122 ? -12.309 2.164 1.276 1.00 96.12 122 LYS A N 1
ATOM 962 C CA . LYS A 1 122 ? -12.377 3.280 2.223 1.00 96.12 122 LYS A CA 1
ATOM 963 C C . LYS A 1 122 ? -10.974 3.590 2.752 1.00 96.12 122 LYS A C 1
ATOM 965 O O . LYS A 1 122 ? -10.562 3.082 3.790 1.00 96.12 122 LYS A O 1
ATOM 970 N N . VAL A 1 123 ? -10.248 4.436 2.027 1.00 96.94 123 VAL A N 1
ATOM 971 C CA . VAL A 1 123 ? -8.869 4.809 2.364 1.00 96.94 123 VAL A CA 1
ATOM 972 C C . VAL A 1 123 ? -8.817 5.592 3.680 1.00 96.94 123 VAL A C 1
ATOM 974 O O . VAL A 1 123 ? -9.573 6.546 3.883 1.00 96.94 123 VAL A O 1
ATOM 977 N N . HIS A 1 124 ? -7.889 5.229 4.566 1.00 97.69 124 HIS A N 1
ATOM 978 C CA . HIS A 1 124 ? -7.650 5.952 5.810 1.00 97.69 124 HIS A CA 1
ATOM 979 C C . HIS A 1 124 ? -7.179 7.395 5.522 1.00 97.69 124 HIS A C 1
ATOM 981 O O . HIS A 1 124 ? -6.327 7.594 4.649 1.00 97.69 124 HIS A O 1
ATOM 987 N N . PRO A 1 125 ? -7.646 8.422 6.263 1.00 97.12 125 PRO A N 1
ATOM 988 C CA . PRO A 1 125 ? -7.360 9.829 5.951 1.00 97.12 125 PRO A CA 1
ATOM 989 C C . PRO A 1 125 ? -5.869 10.191 5.836 1.00 97.12 125 PRO A C 1
ATOM 991 O O . PRO A 1 125 ? -5.475 10.982 4.974 1.00 97.12 125 PRO A O 1
ATOM 994 N N . GLU A 1 126 ? -5.015 9.603 6.677 1.00 96.19 126 GLU A N 1
ATOM 995 C CA . GLU A 1 126 ? -3.560 9.820 6.601 1.00 96.19 126 GLU A CA 1
ATOM 996 C C . GLU A 1 126 ? -2.941 9.211 5.337 1.00 96.19 126 GLU A C 1
ATOM 998 O O . GLU A 1 126 ? -2.080 9.830 4.709 1.00 96.19 126 GLU A O 1
ATOM 1003 N N . VAL A 1 127 ? -3.426 8.039 4.915 1.00 96.06 127 VAL A N 1
ATOM 1004 C CA . VAL A 1 127 ? -2.992 7.392 3.671 1.00 96.06 127 VAL A CA 1
ATOM 1005 C C . VAL A 1 127 ? -3.474 8.208 2.475 1.00 96.06 127 VAL A C 1
ATOM 1007 O O . VAL A 1 127 ? -2.688 8.529 1.588 1.00 96.06 127 VAL A O 1
ATOM 1010 N N . GLN A 1 128 ? -4.728 8.665 2.491 1.00 95.69 128 GLN A N 1
ATOM 1011 C CA . GLN A 1 128 ? -5.275 9.539 1.454 1.00 95.69 128 GLN A CA 1
ATOM 1012 C C . GLN A 1 128 ? -4.468 10.840 1.317 1.00 95.69 128 GLN A C 1
ATOM 1014 O O . GLN A 1 128 ? -4.192 11.295 0.205 1.00 95.69 128 GLN A O 1
ATOM 1019 N N . SER A 1 129 ? -4.040 11.420 2.441 1.00 94.94 129 SER A N 1
ATOM 1020 C CA . SER A 1 129 ? -3.185 12.611 2.461 1.00 94.94 129 SER A CA 1
ATOM 1021 C C . SER A 1 129 ? -1.808 12.342 1.846 1.00 94.94 129 SER A C 1
ATOM 1023 O O . SER A 1 129 ? -1.318 13.163 1.065 1.00 94.94 129 SER A O 1
ATOM 1025 N N . ALA A 1 130 ? -1.204 11.185 2.141 1.00 93.00 130 ALA A N 1
ATOM 1026 C CA . ALA A 1 130 ? 0.061 10.763 1.542 1.00 93.00 130 ALA A CA 1
ATOM 1027 C C . ALA A 1 130 ? -0.064 10.569 0.018 1.00 93.00 130 ALA A C 1
ATOM 1029 O O . ALA A 1 130 ? 0.721 11.142 -0.742 1.00 93.00 130 ALA A O 1
ATOM 1030 N N . LEU A 1 131 ? -1.107 9.867 -0.432 1.00 93.44 131 LEU A N 1
ATOM 1031 C CA . LEU A 1 131 ? -1.396 9.638 -1.851 1.00 93.44 131 LEU A CA 1
ATOM 1032 C C . LEU A 1 131 ? -1.639 10.960 -2.601 1.00 93.44 131 LEU A C 1
ATOM 1034 O O . LEU A 1 131 ? -1.072 11.194 -3.668 1.00 93.44 131 LEU A O 1
ATOM 1038 N N . LYS A 1 132 ? -2.410 11.885 -2.017 1.00 92.62 132 LYS A N 1
ATOM 1039 C CA . LYS A 1 132 ? -2.678 13.206 -2.609 1.00 92.62 132 LYS A CA 1
ATOM 1040 C C . LYS A 1 132 ? -1.419 14.067 -2.721 1.00 92.62 132 LYS A C 1
ATOM 1042 O O . LYS A 1 132 ? -1.270 14.818 -3.686 1.00 92.62 132 LYS A O 1
ATOM 1047 N N . LYS A 1 133 ? -0.510 13.979 -1.743 1.00 89.69 133 LYS A N 1
ATOM 1048 C CA . LYS A 1 133 ? 0.792 14.659 -1.795 1.00 89.69 133 LYS A CA 1
ATOM 1049 C C . LYS A 1 133 ? 1.639 14.124 -2.953 1.00 89.69 133 LYS A C 1
ATOM 1051 O O . LYS A 1 133 ? 2.197 14.929 -3.694 1.00 89.69 133 LYS A O 1
ATOM 1056 N N . SER A 1 134 ? 1.674 12.802 -3.133 1.00 85.62 134 SER A N 1
ATOM 1057 C CA . SER A 1 134 ? 2.355 12.158 -4.262 1.00 85.62 134 SER A CA 1
ATOM 1058 C C . SER A 1 134 ? 1.773 12.612 -5.611 1.00 85.62 134 SER A C 1
ATOM 1060 O O . SER A 1 134 ? 2.528 13.051 -6.477 1.00 85.62 134 SER A O 1
ATOM 1062 N N . ALA A 1 135 ? 0.442 12.651 -5.748 1.00 82.25 135 ALA A N 1
ATOM 1063 C CA . ALA A 1 135 ? -0.221 13.079 -6.985 1.00 82.25 135 ALA A CA 1
ATOM 1064 C C . ALA A 1 135 ? 0.051 14.544 -7.372 1.00 82.25 135 ALA A C 1
ATOM 1066 O O . ALA A 1 135 ? 0.175 14.885 -8.548 1.00 82.25 135 ALA A O 1
ATOM 1067 N N . ARG A 1 136 ? 0.158 15.438 -6.382 1.00 76.50 136 ARG A N 1
ATOM 1068 C CA . ARG A 1 136 ? 0.462 16.860 -6.616 1.00 76.50 136 ARG A CA 1
ATOM 1069 C C . ARG A 1 136 ? 1.904 17.099 -7.048 1.00 76.50 136 ARG A C 1
ATOM 1071 O O . ARG A 1 136 ? 2.142 18.019 -7.823 1.00 76.50 136 ARG A O 1
ATOM 1078 N N . ALA A 1 137 ? 2.852 16.291 -6.574 1.00 71.62 137 ALA A N 1
ATOM 1079 C CA . ALA A 1 137 ? 4.251 16.414 -6.978 1.00 71.62 137 ALA A CA 1
ATOM 1080 C C . ALA A 1 137 ? 4.420 16.224 -8.498 1.00 71.62 137 ALA A C 1
ATOM 1082 O O . ALA A 1 137 ? 5.217 16.922 -9.118 1.00 71.62 137 ALA A O 1
ATOM 1083 N N . THR A 1 138 ? 3.603 15.366 -9.113 1.00 61.94 138 THR A N 1
ATOM 1084 C CA . THR A 1 138 ? 3.606 15.133 -10.565 1.00 61.94 138 THR A CA 1
ATOM 1085 C C . THR A 1 138 ? 3.158 16.354 -11.376 1.00 61.94 138 THR A C 1
ATOM 1087 O O . THR A 1 138 ? 3.678 16.580 -12.465 1.00 61.94 138 THR A O 1
ATOM 1090 N N . LEU A 1 139 ? 2.225 17.163 -10.862 1.00 61.25 139 LEU A N 1
ATOM 1091 C CA . LEU A 1 139 ? 1.727 18.358 -11.561 1.00 61.25 139 LEU A CA 1
ATOM 1092 C C . LEU A 1 139 ? 2.769 19.481 -11.638 1.00 61.25 139 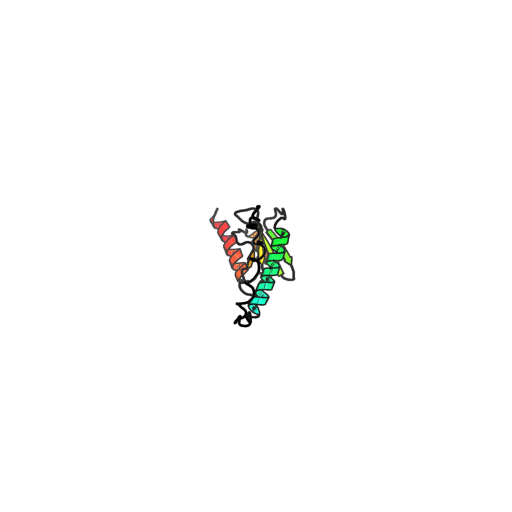LEU A C 1
ATOM 1094 O O . LEU A 1 139 ? 2.787 20.210 -12.619 1.00 61.25 139 LEU A O 1
ATOM 1098 N N . ASN A 1 140 ? 3.638 19.600 -10.632 1.00 62.97 140 ASN A N 1
ATOM 1099 C CA . ASN A 1 140 ? 4.632 20.676 -10.548 1.00 62.97 140 ASN A CA 1
ATOM 1100 C C . ASN A 1 140 ? 5.974 20.338 -11.224 1.00 62.97 140 ASN A C 1
ATOM 1102 O O . ASN A 1 140 ? 6.871 21.174 -11.232 1.00 62.97 140 ASN A O 1
ATOM 1106 N N . SER A 1 141 ? 6.139 19.113 -11.735 1.00 57.25 141 SER A N 1
ATOM 1107 C CA . SER A 1 141 ? 7.365 18.655 -12.409 1.00 57.25 141 SER A CA 1
ATOM 1108 C C . SER A 1 141 ? 7.264 18.691 -13.944 1.00 57.25 141 SER A C 1
ATOM 1110 O O . SER A 1 141 ? 8.175 18.209 -14.620 1.00 57.25 141 SER A O 1
ATOM 1112 N N . LYS A 1 142 ? 6.158 19.210 -14.487 1.00 48.78 142 LYS A N 1
ATOM 1113 C CA . LYS A 1 142 ? 5.937 19.466 -15.916 1.00 48.78 142 LYS A CA 1
ATOM 1114 C C . LYS A 1 142 ? 6.049 20.954 -16.202 1.00 48.78 142 LYS A C 1
ATOM 1116 O O . LYS A 1 142 ? 6.542 21.271 -17.304 1.00 48.78 142 LYS A O 1
#

Secondary structure (DSSP, 8-state):
--------------S--SSSS------S--------HHHHHHHHHHHHHHHHHHHHTT-----SEEEEEETTEEEEEEEBSSSSPEEEEESS--SSSS--EES---B---HHHHHHHHHHS---HHHHHHHHHHHHHHHTT-

Foldseek 3Di:
DDDDDDDDPDDDDDPPPPPDDPPDDDPDDPDPPPPPPLNVLVVVVVVQQVVVLVVCFPPQDPDQWDWDQDPNWIWIWGQAPPDRGTKIFTFDDPGPPNTDIPPDHAGADEPVVLVVSVVRDVGDPVNNVVNVVRHVVVVVVD

Sequence (142 aa):
MSGIAVRRVAGMLPWNLVCGIVIFVVIGLVPPVMGSENELLSKEEWSILQSLEYRYRDSPSSDHLLLIEHSGKHLAGILSTHGSQRLWMLLDPDHKPFVKQLPKGDYHINSMEFERISAFAKVHPEVQSALKKSARATLNSK